Protein AF-A0A929FAW3-F1 (afdb_monomer)

Mean predicted aligned error: 4.42 Å

Foldseek 3Di:
DKWWWDWDCPPVDTDIWGLDDDDPPDDDDLPCLQVVHDDPPGTDIDDPDDDDDDDDDSNVLNVVLVVDVVSVVVVVVSVVVVVVSSVVSVVVRVVVD

Solvent-accessible surface area (backbone atoms only — not comparable to full-atom values): 5884 Å² total; per-residue (Å²): 75,37,36,30,31,36,81,46,76,71,83,92,49,72,50,77,40,68,30,45,77,39,56,91,97,58,85,82,79,54,56,36,56,61,70,73,42,90,67,85,90,68,63,50,80,44,68,89,42,96,68,90,82,89,86,76,60,39,68,64,53,35,53,50,31,74,75,32,65,70,56,26,50,53,52,50,54,51,48,56,52,55,51,51,55,43,53,53,23,42,56,60,39,60,78,74,111

Structure (mmCIF, N/CA/C/O backbone):
data_AF-A0A929FAW3-F1
#
_entry.id   AF-A0A929FAW3-F1
#
loop_
_atom_site.group_PDB
_atom_site.id
_atom_site.type_symbol
_atom_site.label_atom_id
_atom_site.label_alt_id
_atom_site.label_comp_id
_atom_site.label_asym_id
_atom_site.label_entity_id
_atom_site.label_seq_id
_atom_site.pdbx_PDB_ins_code
_atom_site.Cartn_x
_atom_site.Cartn_y
_atom_site.Cartn_z
_atom_site.occupancy
_atom_site.B_iso_or_equiv
_atom_site.auth_seq_id
_atom_site.auth_comp_id
_atom_site.auth_asym_id
_atom_site.auth_atom_id
_atom_site.pdbx_PDB_model_num
ATOM 1 N N . HIS A 1 1 ? -10.832 -12.795 2.965 1.00 88.75 1 HIS A N 1
ATOM 2 C CA . HIS A 1 1 ? -10.554 -11.370 2.640 1.00 88.75 1 HIS A CA 1
ATOM 3 C C . HIS A 1 1 ? -9.484 -10.798 3.573 1.00 88.75 1 HIS A C 1
ATOM 5 O O . HIS A 1 1 ? -9.276 -11.373 4.638 1.00 88.75 1 HIS A O 1
ATOM 11 N N . VAL A 1 2 ? -8.826 -9.684 3.211 1.00 92.94 2 VAL A N 1
ATOM 12 C CA . VAL A 1 2 ? -7.850 -8.994 4.088 1.00 92.94 2 VAL A CA 1
ATOM 13 C C . VAL A 1 2 ? -8.415 -7.658 4.561 1.00 92.94 2 VAL A C 1
ATOM 15 O O . VAL A 1 2 ? -8.761 -6.810 3.744 1.00 92.94 2 VAL A O 1
ATOM 18 N N . PHE A 1 3 ? -8.492 -7.463 5.870 1.00 93.31 3 PHE A N 1
ATOM 19 C CA . PHE A 1 3 ? -8.912 -6.217 6.504 1.00 93.31 3 PHE A CA 1
ATOM 20 C C . PHE A 1 3 ? -7.679 -5.352 6.750 1.00 93.31 3 PHE A C 1
ATOM 22 O O . PHE A 1 3 ? -6.682 -5.843 7.276 1.00 93.31 3 PHE A O 1
ATOM 29 N N . LEU A 1 4 ? -7.734 -4.082 6.358 1.00 92.56 4 LEU A N 1
ATOM 30 C CA . LEU A 1 4 ? -6.739 -3.098 6.765 1.00 92.56 4 LEU A CA 1
ATOM 31 C C . LEU A 1 4 ? -7.267 -2.361 7.985 1.00 92.56 4 LEU A C 1
ATOM 33 O O . LEU A 1 4 ? -8.301 -1.699 7.902 1.00 92.56 4 LEU A O 1
ATOM 37 N N . GLU A 1 5 ? -6.551 -2.470 9.095 1.00 92.19 5 GLU A N 1
ATOM 38 C CA . GLU A 1 5 ? -6.898 -1.829 10.356 1.00 92.19 5 GLU A CA 1
ATOM 39 C C . GLU A 1 5 ? -5.859 -0.777 10.735 1.00 92.19 5 GLU A C 1
ATOM 41 O O . GLU A 1 5 ? -4.661 -0.932 10.482 1.00 92.19 5 GLU A O 1
ATOM 46 N N . ARG A 1 6 ? -6.315 0.317 11.340 1.00 88.81 6 ARG A N 1
ATOM 47 C CA . ARG A 1 6 ? -5.452 1.386 11.832 1.00 88.81 6 ARG A CA 1
ATOM 48 C C . ARG A 1 6 ? -5.847 1.751 13.253 1.00 88.81 6 ARG A C 1
ATOM 50 O O . ARG A 1 6 ? -7.026 1.953 13.534 1.00 88.81 6 ARG A O 1
ATOM 57 N N . SER A 1 7 ? -4.851 1.876 14.121 1.00 88.56 7 SER A N 1
ATOM 58 C CA . SER A 1 7 ? -5.031 2.478 15.438 1.00 88.56 7 SER A CA 1
ATOM 59 C C . SER A 1 7 ? -5.187 3.987 15.287 1.00 88.56 7 SER A C 1
ATOM 61 O O . SER A 1 7 ? -4.359 4.648 14.653 1.00 88.56 7 SER A O 1
ATOM 63 N N . VAL A 1 8 ? -6.263 4.520 15.849 1.00 85.88 8 VAL A N 1
ATOM 64 C CA . VAL A 1 8 ? -6.592 5.942 15.835 1.00 85.88 8 VAL A CA 1
ATOM 65 C C . VAL A 1 8 ? -6.734 6.418 17.277 1.00 85.88 8 VAL A C 1
ATOM 67 O O . VAL A 1 8 ? -7.341 5.746 18.113 1.00 85.88 8 VAL A O 1
ATOM 70 N N . ASP A 1 9 ? -6.157 7.583 17.553 1.00 86.25 9 ASP A N 1
ATOM 71 C CA . ASP A 1 9 ? -6.256 8.295 18.822 1.00 86.25 9 ASP A CA 1
ATOM 72 C C . ASP A 1 9 ? -6.792 9.704 18.538 1.00 86.25 9 ASP A C 1
ATOM 74 O O . ASP A 1 9 ? -6.112 10.516 17.912 1.00 86.25 9 ASP A O 1
ATOM 78 N N . LEU A 1 10 ? -8.035 9.963 18.948 1.00 83.69 10 LEU A N 1
ATOM 79 C CA . LEU A 1 10 ? -8.721 11.256 18.835 1.00 83.69 10 LEU A CA 1
ATOM 80 C C . LEU A 1 10 ? -8.806 11.957 20.202 1.00 83.69 10 LEU A C 1
ATOM 82 O O . LEU A 1 10 ? -9.714 12.750 20.450 1.00 83.69 10 LEU A O 1
ATOM 86 N N . GLY A 1 11 ? -7.902 11.630 21.130 1.00 86.06 11 GLY A N 1
ATOM 87 C CA . GLY A 1 11 ? -7.910 12.142 22.496 1.00 86.06 11 GLY A CA 1
ATOM 88 C C . GLY A 1 11 ? -8.934 11.413 23.361 1.00 86.06 11 GLY A C 1
ATOM 89 O O . GLY A 1 11 ? -8.589 10.468 24.068 1.00 86.06 11 GLY A O 1
ATOM 90 N N . THR A 1 12 ? -10.201 11.832 23.306 1.00 84.56 12 THR A N 1
ATOM 91 C CA . THR A 1 12 ? -11.282 11.233 24.115 1.00 84.56 12 THR A CA 1
ATOM 92 C C . THR A 1 12 ? -11.757 9.880 23.585 1.00 84.56 12 THR A C 1
ATOM 94 O O . THR A 1 12 ? -12.394 9.130 24.321 1.00 84.56 12 THR A O 1
ATOM 97 N N . ARG A 1 13 ? -11.437 9.547 22.327 1.00 80.56 13 ARG A N 1
ATOM 98 C CA . ARG A 1 13 ? -11.769 8.269 21.686 1.00 80.56 13 ARG A CA 1
ATOM 99 C C . ARG A 1 13 ? -10.503 7.624 21.132 1.00 80.56 13 ARG A C 1
ATOM 101 O O . ARG A 1 13 ? -9.790 8.244 20.347 1.00 80.56 13 ARG A O 1
ATOM 108 N N . LYS A 1 14 ? -10.225 6.380 21.529 1.00 86.69 14 LYS A N 1
ATOM 109 C CA . LYS A 1 14 ? -9.110 5.573 21.009 1.00 86.69 14 LYS A CA 1
ATOM 110 C C . LYS A 1 14 ? -9.626 4.213 20.573 1.00 86.69 14 LYS A C 1
ATOM 112 O O . LYS A 1 14 ? -10.429 3.611 21.281 1.00 86.69 14 LYS A O 1
ATOM 117 N N . GLY A 1 15 ? -9.144 3.714 19.443 1.00 86.62 15 GLY A N 1
ATOM 118 C CA . GLY A 1 15 ? -9.560 2.404 18.958 1.00 86.62 15 GLY A CA 1
ATOM 119 C C . GLY A 1 15 ? -8.836 1.960 17.699 1.00 86.62 15 GLY A C 1
ATOM 120 O O . GLY A 1 15 ? -8.154 2.739 17.034 1.00 86.62 15 GLY A O 1
ATOM 121 N N . ASN A 1 16 ? -9.006 0.682 17.372 1.00 88.88 16 ASN A N 1
ATOM 122 C CA . ASN A 1 16 ? -8.614 0.134 16.082 1.00 88.88 16 ASN A CA 1
ATOM 123 C C . ASN A 1 16 ? -9.827 0.163 15.161 1.00 88.88 16 ASN A C 1
ATOM 125 O O . ASN A 1 16 ? -10.861 -0.419 15.483 1.00 88.88 16 ASN A O 1
ATOM 129 N N . VAL A 1 17 ? -9.690 0.818 14.013 1.00 89.44 17 VAL A N 1
ATOM 130 C CA . VAL A 1 17 ? -10.749 0.875 13.006 1.00 89.44 17 VAL A CA 1
ATOM 131 C C . VAL A 1 17 ? -10.334 0.177 11.731 1.00 89.44 17 VAL A C 1
ATOM 133 O O . VAL A 1 17 ? -9.189 0.274 11.288 1.00 89.44 17 VAL A O 1
ATOM 136 N N . THR A 1 18 ? -11.289 -0.513 11.115 1.00 91.38 18 THR A N 1
ATOM 137 C CA . THR A 1 18 ? -11.119 -1.027 9.757 1.00 91.38 18 THR A CA 1
ATOM 138 C C . THR A 1 18 ? -11.227 0.137 8.779 1.00 91.38 18 THR A C 1
ATOM 140 O O . THR A 1 18 ? -12.274 0.763 8.673 1.00 91.38 18 THR A O 1
ATOM 143 N N . ILE A 1 19 ? -10.151 0.400 8.041 1.00 91.25 19 ILE A N 1
ATOM 144 C CA . ILE A 1 19 ? -10.081 1.472 7.039 1.00 91.25 19 ILE A CA 1
ATOM 145 C C . ILE A 1 19 ? -10.283 0.951 5.613 1.00 91.25 19 ILE A C 1
ATOM 147 O O . ILE A 1 19 ? -10.486 1.731 4.688 1.00 91.25 19 ILE A O 1
ATOM 151 N N . SER A 1 20 ? -10.169 -0.363 5.388 1.00 91.06 20 SER A N 1
ATOM 152 C CA . SER A 1 20 ? -10.392 -0.961 4.070 1.00 91.06 20 SER A CA 1
ATOM 153 C C . SER A 1 20 ? -10.620 -2.469 4.150 1.00 91.06 20 SER A C 1
ATOM 155 O O . SER A 1 20 ? -10.059 -3.145 5.013 1.00 91.06 20 SER A O 1
ATOM 157 N N . LEU A 1 21 ? -11.378 -3.006 3.192 1.00 92.31 21 LEU A N 1
ATOM 158 C CA . LEU A 1 21 ? -11.516 -4.438 2.941 1.00 92.31 21 LEU A CA 1
ATOM 159 C C . LEU A 1 21 ? -10.942 -4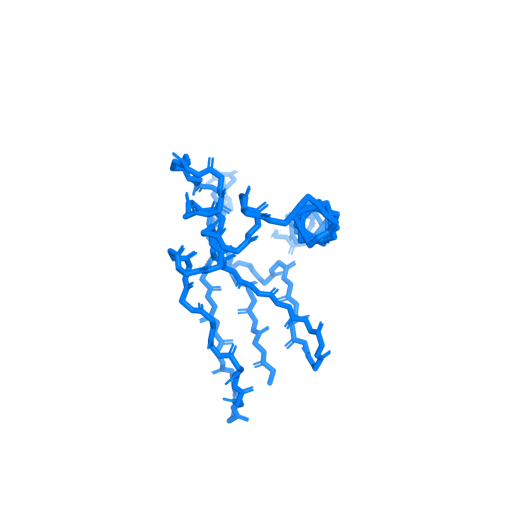.770 1.561 1.00 92.31 21 LEU A C 1
ATOM 161 O O . LEU A 1 21 ? -11.372 -4.236 0.539 1.00 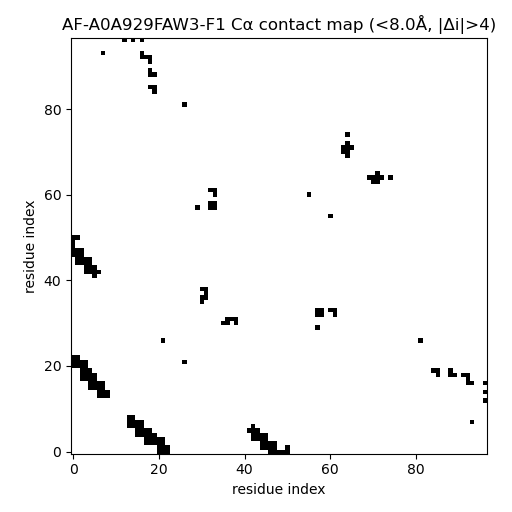92.31 21 LEU A O 1
ATOM 165 N N . LEU A 1 22 ? -9.971 -5.675 1.521 1.00 92.56 22 LEU A N 1
ATOM 166 C CA . LEU A 1 22 ? -9.311 -6.105 0.297 1.00 92.56 22 LEU A CA 1
ATOM 167 C C . LEU A 1 22 ? -9.816 -7.488 -0.118 1.00 92.56 22 LEU A C 1
ATOM 169 O O . LEU A 1 22 ? -9.620 -8.494 0.575 1.00 92.56 22 LEU A O 1
ATOM 173 N N . GLY A 1 23 ? -10.465 -7.517 -1.280 1.00 90.88 23 GLY A N 1
ATOM 174 C CA . GLY A 1 23 ? -10.842 -8.732 -1.994 1.00 90.88 23 GLY A CA 1
ATOM 175 C C . GLY A 1 23 ? -9.912 -9.055 -3.158 1.00 90.88 23 GLY A C 1
ATOM 176 O O . GLY A 1 23 ? -8.797 -8.540 -3.265 1.00 90.88 23 GLY A O 1
ATOM 177 N N . ARG A 1 24 ? -10.382 -9.931 -4.049 1.00 91.31 24 ARG A N 1
ATOM 178 C CA . ARG A 1 24 ? -9.631 -10.337 -5.246 1.00 91.31 24 ARG A CA 1
ATOM 179 C C . ARG A 1 24 ? -9.273 -9.115 -6.105 1.00 91.31 24 ARG A C 1
ATOM 181 O O . ARG A 1 24 ? -10.068 -8.191 -6.238 1.00 91.31 24 ARG A O 1
ATOM 188 N N . GLY A 1 25 ? -8.063 -9.102 -6.669 1.00 90.00 25 GLY A N 1
ATOM 189 C CA . GLY A 1 25 ? -7.564 -8.008 -7.521 1.00 90.00 25 GLY A CA 1
ATOM 190 C C . GLY A 1 25 ? -7.131 -6.735 -6.776 1.00 90.00 25 GLY A C 1
ATOM 191 O O . GLY A 1 25 ? -6.694 -5.761 -7.396 1.00 90.00 25 GLY A O 1
ATOM 192 N N . ARG A 1 26 ? -7.231 -6.714 -5.443 1.00 91.12 26 ARG A N 1
ATOM 193 C CA . ARG A 1 26 ? -6.744 -5.613 -4.606 1.00 91.12 26 ARG A CA 1
ATOM 194 C C . ARG A 1 26 ? -5.339 -5.934 -4.088 1.00 91.12 26 ARG A C 1
ATOM 196 O O . ARG A 1 26 ? -5.001 -7.095 -3.878 1.00 91.12 26 ARG A O 1
ATOM 203 N N . ALA A 1 27 ? -4.528 -4.898 -3.898 1.00 90.44 27 ALA A N 1
ATOM 204 C CA . ALA A 1 27 ? -3.137 -5.009 -3.463 1.00 90.44 27 ALA A CA 1
ATOM 205 C C . ALA A 1 27 ? -2.889 -4.185 -2.190 1.00 90.44 27 ALA A C 1
ATOM 207 O O . ALA A 1 27 ? -3.665 -3.289 -1.853 1.00 90.44 27 ALA A O 1
ATOM 208 N N . LEU A 1 28 ? -1.798 -4.484 -1.485 1.00 89.00 28 LEU A N 1
ATOM 209 C CA . LEU A 1 28 ? -1.345 -3.769 -0.290 1.00 89.00 28 LEU A CA 1
ATOM 210 C C . LEU A 1 28 ? 0.187 -3.813 -0.176 1.00 89.00 28 LEU A C 1
ATOM 212 O O . LEU A 1 28 ? 0.834 -4.623 -0.833 1.00 89.00 28 LEU A O 1
ATOM 216 N N . GLY A 1 29 ? 0.758 -2.958 0.679 1.00 85.88 29 GLY A N 1
ATOM 217 C CA . GLY A 1 29 ? 2.196 -2.963 0.984 1.00 85.88 29 GLY A CA 1
ATOM 218 C C . GLY A 1 29 ? 3.102 -2.294 -0.061 1.00 85.88 29 GLY A C 1
ATOM 219 O O . GLY A 1 29 ? 2.633 -1.539 -0.909 1.00 85.88 29 GLY A O 1
ATOM 220 N N . CYS A 1 30 ? 4.410 -2.548 0.073 1.00 82.75 30 CYS A N 1
ATOM 221 C CA . CYS A 1 30 ? 5.527 -2.121 -0.791 1.00 82.75 30 CYS A CA 1
ATOM 222 C C . CYS A 1 30 ? 5.801 -0.612 -0.950 1.00 82.75 30 CYS A C 1
ATOM 224 O O . CYS A 1 30 ? 6.743 -0.254 -1.647 1.00 82.75 30 CYS A O 1
ATOM 226 N N . TRP A 1 31 ? 5.063 0.272 -0.277 1.00 86.69 31 TRP A N 1
ATOM 227 C CA . TRP A 1 31 ? 5.235 1.731 -0.378 1.00 86.69 31 TRP A CA 1
ATOM 228 C C . TRP A 1 31 ? 6.658 2.198 -0.114 1.00 86.69 31 TRP A C 1
ATOM 230 O O . TRP A 1 31 ? 7.234 2.879 -0.954 1.00 86.69 31 TRP A O 1
ATOM 240 N N . SER A 1 32 ? 7.237 1.792 1.016 1.00 85.44 32 SER A N 1
ATOM 241 C CA . SER A 1 32 ? 8.568 2.257 1.393 1.00 85.44 32 SER A CA 1
ATOM 242 C C . SER A 1 32 ? 9.643 1.791 0.422 1.00 85.44 32 SER A C 1
ATOM 244 O O . SER A 1 32 ? 10.525 2.555 0.052 1.00 85.44 32 SER A O 1
ATOM 246 N N . THR A 1 33 ? 9.539 0.557 -0.069 1.00 89.25 33 THR A N 1
ATOM 247 C CA . THR A 1 33 ? 10.492 0.024 -1.044 1.00 89.25 33 THR A CA 1
ATOM 248 C C . THR A 1 33 ? 10.334 0.661 -2.423 1.00 89.25 33 THR A C 1
ATOM 250 O O . THR A 1 33 ? 11.331 0.991 -3.060 1.00 89.25 33 THR A O 1
ATOM 253 N N . LEU A 1 34 ? 9.102 0.859 -2.900 1.00 89.31 34 LEU A N 1
ATOM 254 C CA . LEU A 1 34 ? 8.859 1.423 -4.231 1.00 89.31 34 LEU A CA 1
ATOM 255 C C . LEU A 1 34 ? 9.136 2.926 -4.282 1.00 89.31 34 LEU A C 1
ATOM 257 O O . LEU A 1 34 ? 9.686 3.398 -5.269 1.00 89.31 34 LEU A O 1
ATOM 261 N N . LEU A 1 35 ? 8.830 3.663 -3.214 1.00 85.38 35 LEU A N 1
ATOM 262 C CA . LEU A 1 35 ? 9.083 5.104 -3.140 1.00 85.38 35 LEU A CA 1
ATOM 263 C C . LEU A 1 35 ? 10.497 5.434 -2.646 1.00 85.38 35 LEU A C 1
ATOM 265 O O . LEU A 1 35 ? 11.015 6.491 -2.974 1.00 85.38 35 LEU A O 1
ATOM 269 N N . GLY A 1 36 ? 11.163 4.511 -1.946 1.00 83.81 36 GLY A N 1
ATOM 270 C CA . GLY A 1 36 ? 12.491 4.745 -1.365 1.00 83.81 36 GLY A CA 1
ATOM 271 C C . GLY A 1 36 ? 12.458 5.578 -0.081 1.00 83.81 36 GLY A C 1
ATOM 272 O O . GLY A 1 36 ? 13.507 5.990 0.394 1.00 83.81 36 GLY A O 1
ATOM 273 N N . GLU A 1 37 ? 11.271 5.795 0.484 1.00 82.88 37 GLU A N 1
ATOM 274 C CA . GLU A 1 37 ? 11.026 6.664 1.635 1.00 82.88 37 GLU A CA 1
ATOM 275 C C . GLU A 1 37 ? 10.323 5.894 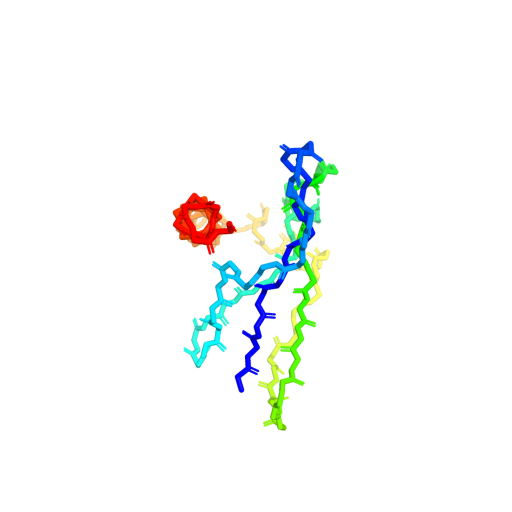2.751 1.00 82.88 37 GLU A C 1
ATOM 277 O O . GLU A 1 37 ? 9.481 5.025 2.500 1.00 82.88 37 GLU A O 1
ATOM 282 N N . VAL A 1 38 ? 10.615 6.221 4.010 1.00 79.12 38 VAL A N 1
ATOM 283 C CA . VAL A 1 38 ? 9.845 5.660 5.126 1.00 79.12 38 VAL A CA 1
ATOM 284 C C . VAL A 1 38 ? 8.440 6.246 5.071 1.00 79.12 38 VAL A C 1
ATOM 286 O O . VAL A 1 38 ? 8.251 7.455 5.144 1.00 79.12 38 VAL A O 1
ATOM 289 N N . TYR A 1 39 ? 7.434 5.382 4.956 1.00 71.25 39 TYR A N 1
ATOM 290 C CA . TYR A 1 39 ? 6.042 5.808 4.895 1.00 71.25 39 TYR A CA 1
ATOM 291 C C . TYR A 1 39 ? 5.368 5.519 6.249 1.00 71.25 39 TYR A C 1
ATOM 293 O O . TYR A 1 39 ? 5.116 4.356 6.553 1.00 71.25 39 TYR A O 1
ATOM 301 N N . PRO A 1 40 ? 5.102 6.533 7.098 1.00 65.19 40 PRO A N 1
ATOM 302 C CA . PRO A 1 40 ? 4.596 6.324 8.462 1.00 65.19 40 PRO A CA 1
ATOM 303 C C . PRO A 1 40 ? 3.080 6.082 8.526 1.00 65.19 40 PRO A C 1
ATOM 305 O O . PRO A 1 40 ? 2.549 5.688 9.560 1.00 65.19 40 PRO A O 1
ATOM 308 N N . LEU A 1 41 ? 2.360 6.286 7.419 1.00 64.00 41 LEU A N 1
ATOM 309 C CA . LEU A 1 41 ? 0.909 6.097 7.305 1.00 64.00 41 LEU A CA 1
ATOM 310 C C . LEU A 1 41 ? 0.547 4.616 7.088 1.00 64.00 41 LEU A C 1
ATOM 312 O O . LEU A 1 41 ? -0.161 4.252 6.145 1.00 64.00 41 LEU A O 1
ATOM 316 N N . MET A 1 42 ? 1.075 3.745 7.947 1.00 70.31 42 MET A N 1
ATOM 317 C CA . MET A 1 42 ? 0.874 2.301 7.848 1.00 70.31 42 MET A CA 1
ATOM 318 C C . MET A 1 42 ? -0.401 1.839 8.554 1.00 70.31 42 MET A C 1
ATOM 320 O O . MET A 1 42 ? -0.906 2.461 9.485 1.00 70.31 42 MET A O 1
ATOM 324 N N . SER A 1 43 ? -0.925 0.723 8.058 1.00 85.94 43 SER A N 1
ATOM 325 C CA . SER A 1 43 ? -2.050 -0.024 8.620 1.00 85.94 43 SER A CA 1
ATOM 326 C C . SER A 1 43 ? -1.621 -1.475 8.805 1.00 85.94 43 SER A C 1
ATOM 328 O O . SER A 1 43 ? -0.726 -1.955 8.103 1.00 85.94 43 SER A O 1
ATOM 330 N N . SER A 1 44 ? -2.265 -2.166 9.735 1.00 90.25 44 SER A N 1
ATOM 331 C CA . SER A 1 44 ? -2.120 -3.605 9.929 1.00 90.25 44 SER A CA 1
ATOM 332 C C . SER A 1 44 ? -3.015 -4.349 8.944 1.00 90.25 44 SER A C 1
ATOM 334 O O . SER A 1 44 ? -4.140 -3.929 8.685 1.00 90.25 44 SER A O 1
ATOM 336 N N . ALA A 1 45 ? -2.532 -5.464 8.402 1.00 92.12 45 ALA A N 1
ATOM 337 C CA . ALA A 1 45 ? -3.310 -6.335 7.527 1.00 92.12 45 ALA A CA 1
ATOM 338 C C . ALA A 1 45 ? -3.733 -7.599 8.287 1.00 92.12 45 ALA A C 1
ATOM 340 O O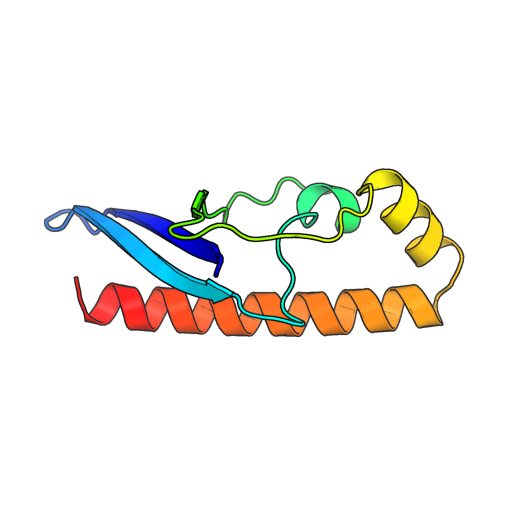 . ALA A 1 45 ? -2.881 -8.356 8.747 1.00 92.12 45 ALA A O 1
ATOM 341 N N . ILE A 1 46 ? -5.041 -7.833 8.405 1.00 93.56 46 ILE A N 1
ATOM 342 C CA . ILE A 1 46 ? -5.616 -8.939 9.178 1.00 93.56 46 ILE A CA 1
ATOM 343 C C . ILE A 1 46 ? -6.462 -9.827 8.267 1.00 93.56 46 ILE A C 1
ATOM 345 O O . ILE A 1 46 ? -7.408 -9.373 7.622 1.00 93.56 46 ILE A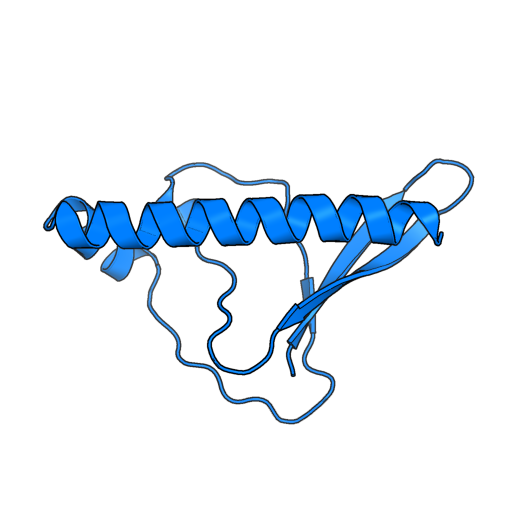 O 1
ATOM 349 N N . CYS A 1 47 ? -6.147 -11.120 8.230 1.00 93.50 47 CYS A N 1
ATOM 350 C CA . CYS A 1 47 ? -6.976 -12.119 7.561 1.00 93.50 47 CYS A CA 1
ATOM 351 C C . CYS A 1 47 ? -7.956 -12.720 8.574 1.00 93.50 47 CYS A C 1
ATOM 353 O O . CYS A 1 47 ? -7.529 -13.414 9.491 1.00 93.50 47 CYS A O 1
ATOM 355 N N . LYS A 1 48 ? -9.262 -12.489 8.399 1.00 88.69 48 LYS A N 1
ATOM 356 C CA . LYS A 1 48 ? -10.310 -13.137 9.222 1.00 88.69 48 LYS A CA 1
ATOM 357 C C . LYS A 1 48 ? -10.759 -14.492 8.661 1.00 88.69 48 LYS A C 1
ATOM 359 O O . LYS A 1 48 ? -11.471 -15.237 9.316 1.00 88.69 48 LYS A O 1
ATOM 364 N N . GLU A 1 49 ? -10.324 -14.808 7.444 1.00 89.44 49 GLU A N 1
ATOM 365 C CA . GLU A 1 49 ? -10.643 -16.032 6.711 1.00 89.44 49 GLU A CA 1
ATOM 366 C C . GLU A 1 49 ? -9.392 -16.512 5.973 1.00 89.44 49 GLU A C 1
ATOM 368 O O . GLU A 1 49 ? -8.526 -15.699 5.616 1.00 89.44 49 GLU A O 1
ATOM 373 N N . HIS A 1 50 ? -9.336 -17.807 5.656 1.00 93.62 50 HIS A N 1
ATOM 374 C CA . HIS A 1 50 ? -8.266 -18.375 4.841 1.00 93.62 50 HIS A CA 1
ATOM 375 C C . HIS A 1 50 ? -8.140 -17.622 3.504 1.00 93.62 50 HIS A C 1
ATOM 377 O O . HIS A 1 50 ? -9.019 -17.679 2.642 1.00 93.62 50 HIS A O 1
ATOM 383 N N . THR A 1 51 ? -7.028 -16.907 3.327 1.00 93.38 51 THR A N 1
ATOM 384 C CA . THR A 1 51 ? -6.802 -16.005 2.194 1.00 93.38 51 THR A CA 1
ATOM 385 C C . THR A 1 51 ? -5.469 -16.334 1.534 1.00 93.38 51 THR A C 1
ATOM 387 O O . THR A 1 51 ? -4.446 -16.437 2.202 1.00 93.38 51 THR A O 1
ATOM 390 N N . LYS A 1 52 ? -5.478 -16.488 0.206 1.00 94.75 52 LYS A N 1
ATOM 391 C CA . LYS A 1 52 ? -4.263 -16.659 -0.599 1.00 94.75 52 LYS A CA 1
ATOM 392 C C . LYS A 1 52 ? -3.876 -15.326 -1.227 1.00 94.75 52 LYS A C 1
ATOM 394 O O . LYS A 1 52 ? -4.744 -14.594 -1.702 1.00 94.75 52 LYS A O 1
ATOM 399 N N . VAL A 1 53 ? -2.580 -15.038 -1.252 1.00 93.38 53 VAL A N 1
ATOM 400 C CA . VAL A 1 53 ? -2.019 -13.812 -1.828 1.00 93.38 53 VAL A CA 1
ATOM 401 C C . VAL A 1 53 ? -0.916 -14.151 -2.820 1.00 93.38 53 VAL A C 1
ATOM 403 O O . VAL A 1 53 ? -0.238 -15.167 -2.684 1.00 93.38 53 VAL A O 1
ATOM 406 N N . VAL A 1 54 ? -0.735 -13.281 -3.810 1.00 94.25 54 VAL A N 1
ATOM 407 C CA . VAL A 1 54 ? 0.457 -13.282 -4.660 1.00 94.25 54 VAL A CA 1
ATOM 408 C C . VAL A 1 54 ? 1.452 -12.313 -4.040 1.00 94.25 54 VAL A C 1
ATOM 410 O O . VAL A 1 54 ? 1.107 -11.162 -3.773 1.00 94.25 54 VAL A O 1
ATOM 413 N N . VAL A 1 55 ? 2.671 -12.785 -3.792 1.00 93.62 55 VAL A N 1
ATOM 414 C CA . VAL A 1 55 ? 3.730 -11.981 -3.177 1.00 93.62 55 VAL A CA 1
ATOM 415 C C . VAL A 1 55 ? 4.736 -11.581 -4.244 1.00 93.62 55 VAL A C 1
ATOM 417 O O . VAL A 1 55 ? 5.294 -12.433 -4.929 1.00 93.62 55 VAL A O 1
ATOM 420 N N . ILE A 1 56 ? 4.990 -10.279 -4.349 1.00 92.50 56 ILE A N 1
ATOM 421 C CA . ILE A 1 56 ? 6.056 -9.720 -5.180 1.00 92.50 56 ILE A CA 1
ATOM 422 C C . ILE A 1 56 ? 7.100 -9.123 -4.241 1.00 92.50 56 ILE A C 1
ATOM 424 O O . ILE A 1 56 ? 6.764 -8.381 -3.316 1.00 92.50 56 ILE A O 1
ATOM 428 N N . ARG A 1 57 ? 8.378 -9.445 -4.462 1.00 93.44 57 ARG A N 1
ATOM 429 C CA . ARG A 1 57 ? 9.470 -8.864 -3.675 1.00 93.44 57 ARG A CA 1
ATOM 430 C C . ARG A 1 57 ? 9.618 -7.387 -4.035 1.00 93.44 57 ARG A C 1
ATOM 432 O O . ARG A 1 57 ? 9.904 -7.066 -5.184 1.00 93.44 57 ARG A O 1
ATOM 439 N N . GLY A 1 58 ? 9.472 -6.510 -3.043 1.00 92.44 58 GLY A N 1
ATOM 440 C CA . GLY A 1 58 ? 9.568 -5.058 -3.221 1.00 92.44 58 GLY A CA 1
ATOM 441 C C . GLY A 1 58 ? 10.819 -4.593 -3.980 1.00 92.44 58 GLY A C 1
ATOM 442 O O . GLY A 1 58 ? 10.658 -3.828 -4.926 1.00 92.44 58 GLY A O 1
ATOM 443 N N . PRO A 1 59 ? 12.041 -5.060 -3.637 1.00 94.31 59 PRO A N 1
ATOM 444 C CA . PRO A 1 59 ? 13.257 -4.637 -4.338 1.00 94.31 59 PRO A CA 1
ATOM 445 C C . PRO A 1 59 ? 13.264 -5.027 -5.820 1.00 94.31 59 PRO A C 1
ATOM 447 O O . PRO A 1 59 ? 13.520 -4.181 -6.666 1.00 94.31 59 PRO A O 1
ATOM 450 N N . ALA A 1 60 ? 12.869 -6.262 -6.140 1.00 94.62 60 ALA A N 1
ATOM 451 C CA . ALA A 1 60 ? 12.771 -6.718 -7.525 1.00 94.62 60 ALA A CA 1
ATOM 452 C C . ALA A 1 60 ? 11.726 -5.908 -8.309 1.00 94.62 60 ALA A C 1
ATOM 454 O O . ALA A 1 60 ? 11.971 -5.497 -9.436 1.00 94.62 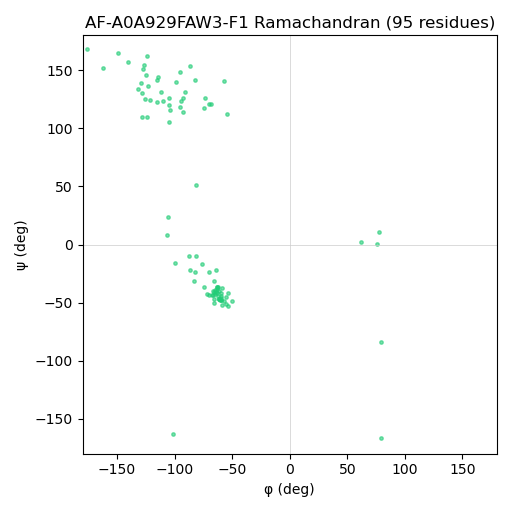60 ALA A O 1
ATOM 455 N N . LEU A 1 61 ? 10.571 -5.609 -7.700 1.00 94.56 61 LEU A N 1
ATOM 456 C CA . LEU A 1 61 ? 9.578 -4.738 -8.329 1.00 94.56 61 LEU A CA 1
ATOM 457 C C . LEU A 1 61 ? 10.115 -3.319 -8.543 1.00 94.56 61 LEU A C 1
ATOM 459 O O . LEU A 1 61 ? 9.829 -2.734 -9.582 1.00 94.56 61 LEU A O 1
ATOM 463 N N . ARG A 1 62 ? 10.903 -2.785 -7.599 1.00 94.88 62 ARG A N 1
ATOM 464 C CA . ARG A 1 62 ? 11.564 -1.481 -7.739 1.00 94.88 62 ARG A CA 1
ATOM 465 C C . ARG A 1 62 ? 12.499 -1.470 -8.949 1.00 94.88 62 ARG A C 1
ATOM 467 O O . ARG A 1 62 ? 12.437 -0.544 -9.745 1.00 94.88 62 ARG A O 1
ATOM 474 N N . GLU A 1 63 ? 13.333 -2.493 -9.101 1.00 95.81 63 GLU A N 1
ATOM 475 C CA . GLU A 1 63 ? 14.216 -2.627 -10.265 1.00 95.81 63 GLU A CA 1
ATOM 476 C C . GLU A 1 63 ? 13.406 -2.632 -11.567 1.00 95.81 63 GLU A C 1
ATOM 478 O O . GLU A 1 63 ? 13.676 -1.824 -12.451 1.00 95.81 63 GLU A O 1
ATOM 483 N N . MET A 1 64 ? 12.336 -3.434 -11.6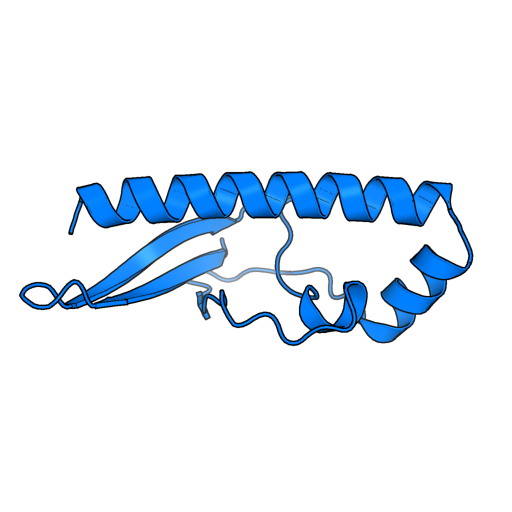44 1.00 95.75 64 MET A N 1
ATOM 484 C CA . MET A 1 64 ? 11.481 -3.487 -12.837 1.00 95.75 64 MET A CA 1
ATOM 485 C C . MET A 1 64 ? 10.847 -2.132 -13.187 1.00 95.75 64 MET A C 1
ATOM 487 O O . MET A 1 64 ? 10.858 -1.750 -14.353 1.00 95.75 64 MET A O 1
ATOM 491 N N . ILE A 1 65 ? 10.309 -1.387 -12.210 1.00 95.25 65 ILE A N 1
ATOM 492 C CA . ILE A 1 65 ? 9.683 -0.077 -12.487 1.00 95.25 65 ILE A CA 1
ATOM 493 C C . ILE A 1 65 ? 10.694 1.006 -12.876 1.00 95.25 65 ILE A C 1
ATOM 495 O O . ILE A 1 65 ? 10.309 1.989 -13.502 1.00 95.25 65 ILE A O 1
ATOM 499 N N . LEU A 1 66 ? 11.962 0.858 -12.477 1.00 95.38 66 LEU A N 1
ATOM 500 C CA . LEU A 1 66 ? 13.035 1.776 -12.859 1.00 95.38 66 LEU A CA 1
ATOM 501 C C . LEU A 1 66 ? 13.601 1.435 -14.241 1.00 95.38 66 LEU A C 1
ATOM 503 O O . LEU A 1 66 ? 14.037 2.333 -14.956 1.00 95.38 66 LEU A O 1
ATOM 507 N N . SER A 1 67 ? 13.592 0.156 -14.620 1.00 97.62 67 SER A N 1
ATOM 508 C CA . SER A 1 67 ? 14.046 -0.306 -15.935 1.00 97.62 67 SER A CA 1
ATOM 509 C C . SER A 1 67 ? 12.992 -0.162 -17.039 1.00 97.62 67 SER A C 1
ATOM 511 O O . SER A 1 67 ? 13.361 -0.075 -18.207 1.00 97.62 67 SER A O 1
ATOM 513 N N . ASP A 1 68 ? 11.702 -0.120 -16.696 1.00 98.00 68 ASP A N 1
ATOM 514 C CA . ASP A 1 68 ? 10.594 0.039 -17.644 1.00 98.00 68 ASP A CA 1
ATOM 515 C C . ASP A 1 68 ? 9.665 1.181 -17.207 1.00 98.00 68 ASP A C 1
ATOM 517 O O . ASP A 1 68 ? 8.899 1.071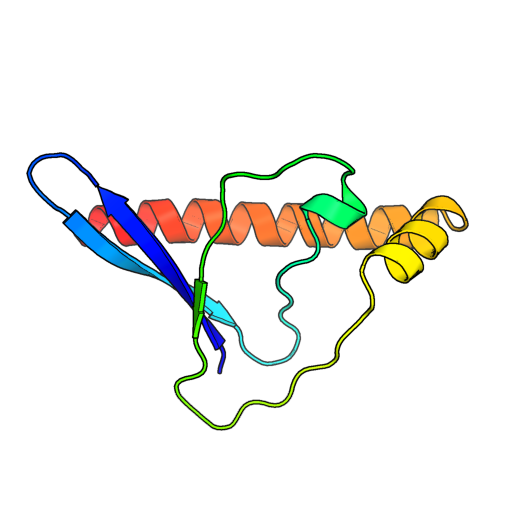 -16.245 1.00 98.00 68 ASP A O 1
ATOM 521 N N . PHE A 1 69 ? 9.701 2.279 -17.967 1.00 96.38 69 PHE A N 1
ATOM 522 C CA . PHE A 1 69 ? 8.878 3.460 -17.716 1.00 96.38 69 PHE A CA 1
ATOM 523 C C . PHE A 1 69 ? 7.372 3.174 -17.790 1.00 96.38 69 PHE A C 1
ATOM 525 O O . PHE A 1 69 ? 6.610 3.700 -16.977 1.00 96.38 69 PHE A O 1
ATOM 532 N N . HIS A 1 70 ? 6.916 2.361 -18.746 1.00 98.00 70 HIS A N 1
ATOM 533 C CA . HIS A 1 70 ? 5.491 2.082 -18.911 1.00 98.00 70 HIS A CA 1
ATOM 534 C C . HIS A 1 70 ? 4.958 1.286 -17.718 1.00 98.00 70 HIS A C 1
ATOM 536 O O . HIS A 1 70 ? 3.911 1.620 -17.149 1.00 98.00 70 HIS A O 1
ATOM 542 N N . LEU A 1 71 ? 5.720 0.279 -17.289 1.00 96.19 71 LEU A N 1
ATOM 543 C CA . LEU A 1 71 ? 5.424 -0.471 -16.078 1.00 96.19 71 LEU A CA 1
ATOM 544 C C . LEU A 1 71 ? 5.450 0.439 -14.844 1.00 96.19 71 LEU A C 1
ATOM 546 O O . LEU A 1 71 ? 4.514 0.412 -14.042 1.00 96.19 71 LEU A O 1
ATOM 550 N N . GLY A 1 72 ? 6.484 1.271 -14.704 1.00 95.19 72 GLY A N 1
ATOM 551 C CA . GLY A 1 72 ? 6.614 2.200 -13.586 1.00 95.19 72 GLY A CA 1
ATOM 552 C C . GLY A 1 72 ? 5.461 3.195 -13.495 1.00 95.19 72 GLY A C 1
ATOM 553 O O . GLY A 1 72 ? 4.909 3.397 -12.409 1.00 95.19 72 GLY A O 1
ATOM 554 N N . PHE A 1 73 ? 5.014 3.736 -14.629 1.00 96.00 73 PHE A N 1
ATOM 555 C CA . PHE A 1 73 ? 3.834 4.592 -14.695 1.00 96.00 73 PHE A CA 1
ATOM 556 C C . PHE A 1 73 ? 2.579 3.853 -14.214 1.00 96.00 73 PHE A C 1
ATOM 558 O O . PHE A 1 73 ? 1.864 4.354 -13.347 1.00 96.00 73 PHE A O 1
ATOM 565 N N . LYS A 1 74 ? 2.337 2.628 -14.700 1.00 95.75 74 LYS A N 1
ATOM 566 C CA . LYS A 1 74 ? 1.165 1.824 -14.310 1.00 95.75 74 LYS A CA 1
ATOM 567 C C . LYS A 1 74 ? 1.161 1.431 -12.837 1.00 95.75 74 LYS A C 1
ATOM 569 O O . LYS A 1 74 ? 0.117 1.488 -12.183 1.00 95.75 74 LYS A O 1
ATOM 574 N N . VAL A 1 75 ? 2.316 1.061 -12.291 1.00 93.56 75 VAL A N 1
ATOM 575 C CA . VAL A 1 75 ? 2.455 0.759 -10.862 1.00 93.56 75 VAL A CA 1
ATOM 576 C C . VAL A 1 75 ? 2.195 2.012 -10.028 1.00 93.56 75 VAL A C 1
ATOM 578 O O . VAL A 1 75 ? 1.455 1.946 -9.047 1.00 93.56 75 VAL A O 1
ATOM 581 N N . THR A 1 76 ? 2.724 3.164 -10.441 1.00 91.94 76 THR A N 1
ATOM 582 C CA . THR A 1 76 ? 2.528 4.438 -9.734 1.00 91.94 76 THR A CA 1
ATOM 583 C C . THR A 1 76 ? 1.071 4.898 -9.786 1.00 91.94 76 THR A C 1
ATOM 585 O O . THR A 1 76 ? 0.507 5.267 -8.759 1.00 91.94 76 THR A O 1
ATOM 588 N N . GLU A 1 77 ? 0.415 4.796 -10.945 1.00 94.12 77 GLU A N 1
ATOM 589 C CA . GLU A 1 77 ? -1.022 5.050 -11.110 1.00 94.12 77 GLU A CA 1
ATOM 590 C C . GLU A 1 77 ? -1.847 4.187 -10.140 1.00 94.12 77 GLU A C 1
ATOM 592 O O . GLU A 1 77 ? -2.729 4.684 -9.426 1.00 94.12 77 GLU A O 1
ATOM 597 N N . ARG A 1 78 ? -1.506 2.894 -10.030 1.00 91.62 78 ARG A N 1
ATOM 598 C CA . ARG A 1 78 ? -2.162 1.979 -9.090 1.00 91.62 78 ARG A CA 1
ATOM 599 C C . ARG A 1 78 ? -1.905 2.356 -7.633 1.00 91.62 78 ARG A C 1
ATOM 601 O O . ARG A 1 78 ? -2.844 2.298 -6.836 1.00 91.62 78 ARG A O 1
ATOM 608 N N . LEU A 1 79 ? -0.683 2.762 -7.283 1.00 90.00 79 LEU A N 1
ATOM 609 C CA . LEU A 1 79 ? -0.367 3.279 -5.952 1.00 90.00 79 LEU A CA 1
ATOM 610 C C . LEU A 1 79 ? -1.233 4.509 -5.646 1.00 90.00 79 LEU A C 1
ATOM 612 O O . LEU A 1 79 ? -1.966 4.493 -4.665 1.00 90.00 79 LEU A O 1
ATOM 616 N N . CYS A 1 80 ? -1.278 5.522 -6.510 1.00 90.75 80 CYS A N 1
ATOM 617 C CA . CYS A 1 80 ? -2.115 6.711 -6.302 1.00 90.75 80 CYS A CA 1
ATOM 618 C C . CYS A 1 80 ? -3.597 6.370 -6.051 1.00 90.75 80 CYS A C 1
ATOM 620 O O . CYS A 1 80 ? -4.215 6.924 -5.139 1.00 90.75 80 CYS A O 1
ATOM 622 N N . SER A 1 81 ? -4.159 5.415 -6.801 1.00 90.69 81 SER A N 1
ATOM 623 C CA . SER A 1 81 ? -5.518 4.907 -6.559 1.00 90.69 81 SER A CA 1
ATOM 624 C C . SER A 1 81 ? -5.654 4.254 -5.178 1.00 90.69 81 SER A C 1
ATOM 626 O O . SER A 1 81 ? -6.578 4.576 -4.436 1.00 90.69 81 SER A O 1
ATOM 628 N N . MET A 1 82 ? -4.713 3.393 -4.787 1.00 88.88 82 MET A N 1
ATOM 629 C CA . MET A 1 82 ? -4.726 2.753 -3.467 1.00 88.88 82 MET A CA 1
ATOM 630 C C . MET A 1 82 ? -4.594 3.761 -2.321 1.00 88.88 82 MET A C 1
ATOM 632 O O . MET A 1 82 ? -5.203 3.568 -1.270 1.00 88.88 82 MET A O 1
ATOM 636 N N . LEU A 1 83 ? -3.800 4.819 -2.500 1.00 87.75 83 LEU A N 1
ATOM 637 C CA . LEU A 1 83 ? -3.654 5.881 -1.509 1.00 87.75 83 LEU A CA 1
ATOM 638 C C . LEU A 1 83 ? -4.966 6.646 -1.331 1.00 87.75 83 LEU A C 1
ATOM 640 O O . LEU A 1 83 ? -5.407 6.834 -0.199 1.00 87.75 83 LEU A O 1
ATOM 644 N N . ARG A 1 84 ? -5.611 7.033 -2.438 1.00 90.06 84 ARG A N 1
ATOM 645 C CA . ARG A 1 84 ? -6.916 7.704 -2.419 1.00 90.06 84 ARG A CA 1
ATOM 646 C C . ARG A 1 84 ? -7.953 6.884 -1.654 1.00 90.06 84 ARG A C 1
ATOM 648 O O . ARG A 1 84 ? -8.562 7.410 -0.726 1.00 90.06 84 ARG A O 1
ATOM 655 N N . ASP A 1 85 ? -8.089 5.604 -1.998 1.00 88.75 85 ASP A N 1
ATOM 656 C CA . ASP A 1 85 ? -9.058 4.702 -1.368 1.00 88.75 85 ASP A CA 1
ATOM 657 C C . ASP A 1 85 ? -8.816 4.593 0.149 1.00 88.75 85 ASP A C 1
ATOM 659 O O . ASP A 1 85 ? -9.757 4.552 0.939 1.00 88.75 85 ASP A O 1
ATOM 663 N N . ARG A 1 86 ? -7.547 4.586 0.581 1.00 86.94 86 ARG A N 1
ATOM 664 C CA . ARG A 1 86 ? -7.192 4.552 2.009 1.00 86.94 86 ARG A CA 1
ATOM 665 C C . ARG A 1 86 ? -7.505 5.848 2.729 1.00 86.94 86 ARG A C 1
ATOM 667 O O . ARG A 1 86 ? -8.000 5.788 3.846 1.00 86.94 86 ARG A O 1
ATOM 674 N N . ILE A 1 87 ? -7.200 6.995 2.127 1.00 87.81 87 ILE A N 1
ATOM 675 C CA . ILE A 1 87 ? -7.506 8.299 2.721 1.00 87.81 87 ILE A CA 1
ATOM 676 C C . ILE A 1 87 ? -9.018 8.410 2.942 1.00 87.81 87 ILE A C 1
ATOM 678 O O . ILE A 1 87 ? -9.447 8.718 4.051 1.00 87.81 87 ILE A O 1
ATOM 682 N N . GLN A 1 88 ? -9.818 8.066 1.929 1.00 88.81 88 GLN A N 1
ATOM 683 C CA . GLN A 1 88 ? -11.278 8.038 2.041 1.00 88.81 88 GLN A CA 1
ATOM 684 C C . GLN A 1 88 ? -11.752 7.071 3.134 1.00 88.81 88 GLN A C 1
ATOM 686 O O . GLN A 1 88 ? -12.578 7.442 3.963 1.00 88.81 88 GLN A O 1
ATOM 691 N N . GLY A 1 89 ? -11.191 5.860 3.177 1.00 88.94 89 GLY A N 1
ATOM 692 C CA . GLY A 1 89 ? -11.528 4.866 4.193 1.00 88.94 89 GLY A CA 1
ATOM 693 C C . GLY A 1 89 ? -11.171 5.287 5.621 1.00 88.94 89 GLY A C 1
ATOM 694 O O . GLY A 1 89 ? -11.929 5.008 6.542 1.00 88.94 89 GLY A O 1
ATOM 695 N N . ILE A 1 90 ? -10.054 5.995 5.818 1.00 87.50 90 ILE A N 1
ATOM 696 C CA . ILE A 1 90 ? -9.663 6.537 7.128 1.00 87.50 90 ILE A CA 1
ATOM 697 C C . ILE A 1 90 ? -10.656 7.608 7.583 1.00 87.50 90 ILE A C 1
ATOM 699 O O . ILE A 1 90 ? -11.139 7.521 8.708 1.00 87.50 90 ILE A O 1
ATOM 703 N N . TYR A 1 91 ? -10.975 8.586 6.729 1.00 86.88 91 TYR A N 1
ATOM 704 C CA . TYR A 1 91 ? -11.919 9.647 7.091 1.00 86.88 91 TYR A CA 1
ATOM 705 C C . TYR A 1 91 ? -13.309 9.084 7.398 1.00 86.88 91 TYR A C 1
ATOM 707 O O . TYR A 1 91 ? -13.852 9.375 8.460 1.00 86.88 91 TYR A O 1
ATOM 715 N N . GLY A 1 92 ? -13.828 8.192 6.548 1.00 86.50 92 GLY A N 1
ATOM 716 C CA . GLY A 1 92 ? -15.113 7.538 6.805 1.00 86.50 92 GLY A CA 1
ATOM 717 C C . GLY A 1 92 ? -15.099 6.679 8.072 1.00 86.50 92 GLY A C 1
ATOM 718 O O . GLY A 1 92 ? -16.073 6.653 8.816 1.00 86.50 92 GLY A O 1
ATOM 719 N N . ALA A 1 93 ? -13.993 5.998 8.378 1.00 86.12 93 ALA A N 1
ATOM 720 C CA . ALA A 1 93 ? -13.878 5.247 9.624 1.00 86.12 93 ALA A CA 1
ATOM 721 C C . ALA A 1 93 ? -13.869 6.168 10.856 1.00 86.12 93 ALA A C 1
ATOM 723 O O . ALA A 1 93 ? -14.509 5.840 11.847 1.00 86.12 93 ALA A O 1
ATOM 724 N N . MET A 1 94 ? -13.185 7.316 10.790 1.00 83.06 94 MET A N 1
ATOM 725 C CA . MET A 1 94 ? -13.108 8.288 11.889 1.00 83.06 94 MET A CA 1
ATOM 726 C C . MET A 1 94 ? -14.454 8.942 12.217 1.00 83.06 94 MET A C 1
ATOM 728 O O . MET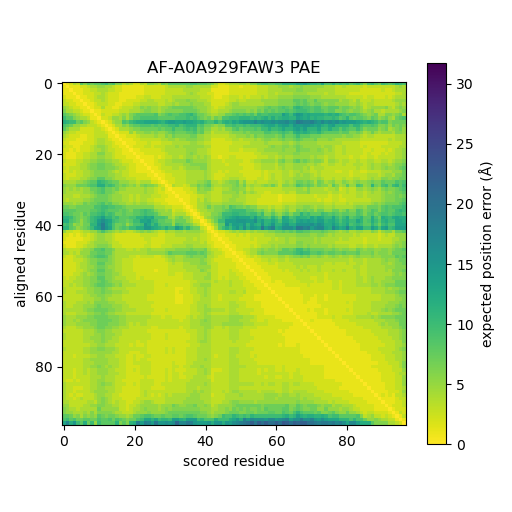 A 1 94 ? -14.694 9.245 13.379 1.00 83.06 94 MET A O 1
ATOM 732 N N . GLU A 1 95 ? -15.337 9.130 11.233 1.00 80.12 95 GLU A N 1
ATOM 733 C CA . GLU A 1 95 ? -16.706 9.630 11.457 1.00 80.12 95 GLU A CA 1
ATOM 734 C C . GLU A 1 95 ? -17.565 8.669 12.297 1.00 80.12 95 GLU A C 1
ATOM 736 O O . GLU A 1 95 ? -18.541 9.089 12.914 1.00 80.12 95 GLU A O 1
ATOM 741 N N . ASN A 1 96 ? -17.190 7.386 12.337 1.00 74.56 96 ASN A N 1
ATOM 742 C CA . ASN A 1 96 ? -17.937 6.314 12.993 1.00 74.56 96 ASN A CA 1
ATOM 743 C C . ASN A 1 96 ? -17.294 5.826 14.312 1.00 74.56 96 ASN A C 1
ATOM 745 O O . ASN A 1 96 ? -17.743 4.815 14.857 1.00 74.56 96 ASN A O 1
ATOM 749 N N . ILE A 1 97 ? -16.247 6.506 14.808 1.00 66.88 97 ILE A N 1
ATOM 750 C CA . ILE A 1 97 ? -15.629 6.278 16.136 1.00 66.88 97 ILE A CA 1
ATOM 751 C C . ILE A 1 97 ? -16.335 7.142 17.167 1.00 66.88 97 ILE A C 1
ATOM 753 O O . ILE A 1 97 ? -16.720 6.636 18.241 1.00 66.88 97 ILE A O 1
#

Secondary structure (DSSP, 8-state):
-EEEEEEEE-SS-EEEEEEEEE-TT-----HHHHHSS------EEEESS--------HHHHHHHHHH-HHHHHHHHHHHHHHHHHHHHHHHHHHHT-

pLDDT: mean 88.96, std 6.66, range [64.0, 98.0]

Radius of gyration: 14.99 Å; Cα contacts (8 Å, |Δi|>4): 101; chains: 1; bounding box: 32×30×43 Å

Sequence (97 aa):
HVFLERSVDLGTRKGNVTISLLGRGRALGCWSTLLGEVYPLMSSAICKEHTKVVVIRGPALREMILSDFHLGFKVTERLCSMLRDRIQGIYGAMENI